Protein AF-A0A822B2D6-F1 (afdb_monomer_lite)

pLDDT: mean 87.4, std 18.49, range [38.47, 98.62]

Secondary structure (DSSP, 8-state):
-HHHHHHHHTSHHHHHHHHHHHHS--EEEEE-TTS-EEEEEE--HHHHHHHHHHHHTTTTTTTSSB--SS-TT-B-TTHHHHHHHHHHHHHTT-STTHHHHHHHHHHHHHHHHHHHHHHTTTTTT--GGG-

Foldseek 3Di:
DLVVLLVVCVDPVLLVLQVVQVVFDWDFDQADPVRHGDRDIDGDVSLVVLLVSCVVLCLLHQQPDAPDDDDPPHGDPCSVVSNVSSQVSSVVRHNPSSVVSVVSNVCVVVVVVVVVVCVVVVVPDDDPVPD

Organism: NCBI:txid392032

Radius of gyration: 18.79 Å; chains: 1; bounding box: 46×25×45 Å

InterPro domains:
  IPR041504 Adaptive response protein AidB, N-terminal [PF18158] (2-114)
  IPR052904 Acyl-CoA dehydrogenase-like protein [PTHR42707] (6-124)

Structure (mmCIF, N/CA/C/O backbone):
data_AF-A0A822B2D6-F1
#
_entry.id   AF-A0A822B2D6-F1
#
loop_
_atom_site.group_PDB
_atom_site.id
_atom_site.type_symbol
_atom_site.label_atom_id
_atom_site.label_alt_id
_atom_site.label_comp_id
_atom_site.label_asym_id
_atom_site.label_entity_id
_atom_site.label_seq_id
_atom_site.pdbx_PDB_ins_code
_atom_site.Cartn_x
_atom_site.Cartn_y
_atom_site.Cartn_z
_atom_site.occupancy
_atom_site.B_iso_or_equiv
_atom_site.auth_seq_id
_atom_site.auth_comp_id
_atom_site.auth_asym_id
_atom_site.auth_atom_id
_atom_site.pdbx_PDB_model_num
ATOM 1 N N . GLU A 1 1 ? 7.822 -7.163 -14.897 1.00 84.00 1 GLU A N 1
ATOM 2 C CA . GLU A 1 1 ? 7.026 -6.878 -13.680 1.00 84.00 1 GLU A CA 1
ATOM 3 C C . GLU A 1 1 ? 6.242 -5.576 -13.777 1.00 84.00 1 GLU A C 1
ATOM 5 O O . GLU A 1 1 ? 5.023 -5.651 -13.812 1.00 84.00 1 GLU A O 1
ATOM 10 N N . MET A 1 2 ? 6.881 -4.408 -13.940 1.00 94.19 2 MET A N 1
ATOM 11 C CA . MET A 1 2 ? 6.163 -3.114 -13.971 1.00 94.19 2 MET A CA 1
ATOM 12 C C . MET A 1 2 ? 5.065 -3.015 -15.044 1.00 94.19 2 MET A C 1
ATOM 14 O O . MET A 1 2 ? 3.997 -2.472 -14.787 1.00 94.19 2 MET A O 1
ATOM 18 N N . ARG A 1 3 ? 5.274 -3.606 -16.229 1.00 96.94 3 ARG A N 1
ATOM 19 C CA . ARG A 1 3 ? 4.234 -3.688 -17.270 1.00 96.94 3 ARG A CA 1
ATOM 20 C C . ARG A 1 3 ? 2.985 -4.450 -16.805 1.00 96.94 3 ARG A C 1
ATOM 22 O O . ARG A 1 3 ? 1.884 -4.060 -17.172 1.00 96.94 3 ARG A O 1
ATOM 29 N N . ASN A 1 4 ? 3.153 -5.511 -16.015 1.00 97.06 4 ASN A N 1
ATOM 30 C CA . ASN A 1 4 ? 2.035 -6.308 -15.505 1.00 97.06 4 ASN A CA 1
ATOM 31 C C . ASN A 1 4 ? 1.278 -5.526 -14.430 1.00 97.06 4 ASN A C 1
ATOM 33 O O . ASN A 1 4 ? 0.059 -5.452 -14.500 1.00 97.06 4 ASN A O 1
ATOM 37 N N . MET A 1 5 ? 2.004 -4.854 -13.528 1.00 97.25 5 MET A N 1
ATOM 38 C CA . MET A 1 5 ? 1.407 -3.962 -12.531 1.00 97.25 5 MET A CA 1
ATOM 39 C C . MET A 1 5 ? 0.597 -2.844 -13.188 1.00 97.25 5 MET A C 1
ATOM 41 O O . MET A 1 5 ? -0.538 -2.602 -12.797 1.00 97.25 5 MET A O 1
ATOM 45 N N . ALA A 1 6 ? 1.146 -2.198 -14.221 1.00 97.62 6 ALA A N 1
ATOM 46 C CA . ALA A 1 6 ? 0.438 -1.162 -14.967 1.00 97.62 6 ALA A CA 1
ATOM 47 C C . ALA A 1 6 ? -0.814 -1.705 -15.675 1.00 97.62 6 ALA A C 1
ATOM 49 O O . ALA A 1 6 ? -1.858 -1.060 -15.649 1.00 97.62 6 ALA A O 1
ATOM 50 N N . ALA A 1 7 ? -0.724 -2.888 -16.292 1.00 97.69 7 ALA A N 1
ATOM 51 C CA . ALA A 1 7 ? -1.862 -3.522 -16.953 1.00 97.69 7 ALA A CA 1
ATOM 52 C C . ALA A 1 7 ? -2.963 -3.921 -15.958 1.00 97.69 7 ALA A C 1
ATOM 54 O O . ALA A 1 7 ? -4.140 -3.762 -16.266 1.00 97.69 7 ALA A O 1
ATOM 55 N N . GLU A 1 8 ? -2.586 -4.407 -14.773 1.00 97.31 8 GLU A N 1
ATOM 56 C CA . GLU A 1 8 ? -3.526 -4.730 -13.703 1.00 97.31 8 GLU A CA 1
ATOM 57 C C . GLU A 1 8 ? -4.167 -3.458 -13.150 1.00 97.31 8 GLU A C 1
ATOM 59 O O . GLU A 1 8 ? -5.381 -3.360 -13.178 1.00 97.31 8 GLU A O 1
ATOM 64 N N . LEU A 1 9 ? -3.390 -2.458 -12.726 1.00 97.19 9 LEU A N 1
ATOM 65 C CA . LEU A 1 9 ? -3.908 -1.209 -12.149 1.00 97.19 9 LEU A CA 1
ATOM 66 C C . LEU A 1 9 ? -4.732 -0.373 -13.137 1.00 97.19 9 LEU A C 1
ATOM 68 O O . LEU A 1 9 ? -5.637 0.345 -12.726 1.00 97.19 9 LEU A O 1
ATOM 72 N N . GLY A 1 10 ? -4.445 -0.474 -14.435 1.00 96.62 10 GLY A N 1
ATOM 73 C CA . GLY A 1 10 ? -5.101 0.306 -15.483 1.00 96.62 10 GLY A CA 1
ATOM 74 C C . GLY A 1 10 ? -6.554 -0.079 -15.780 1.00 96.62 10 GLY A C 1
ATOM 75 O O . GLY A 1 10 ? -7.156 0.522 -16.670 1.00 96.62 10 GLY A O 1
ATOM 76 N N . VAL A 1 11 ? -7.137 -1.062 -15.083 1.00 97.12 11 VAL A N 1
ATOM 77 C CA . VAL A 1 11 ? -8.547 -1.432 -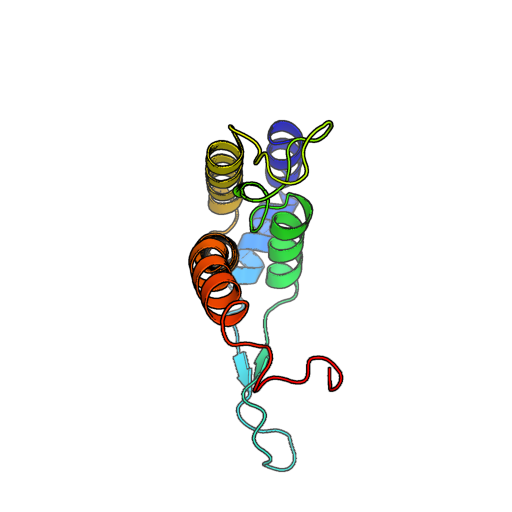15.271 1.00 97.12 11 VAL A CA 1
ATOM 78 C C . VAL A 1 11 ? -9.480 -0.635 -14.360 1.00 97.12 11 VAL A C 1
ATOM 80 O O . VAL A 1 11 ? -9.161 -0.343 -13.209 1.00 97.12 11 VAL A O 1
ATOM 83 N N . TYR A 1 12 ? -10.694 -0.356 -14.849 1.00 97.81 12 TYR A N 1
ATOM 84 C CA . TYR A 1 12 ? -11.714 0.426 -14.132 1.00 97.81 12 TYR A CA 1
ATOM 85 C C . TYR A 1 12 ? -11.993 -0.070 -12.704 1.00 97.81 12 TYR A C 1
ATOM 87 O O . TYR A 1 12 ? -12.215 0.735 -11.803 1.00 97.81 12 TYR A O 1
ATOM 95 N N . HIS A 1 13 ? -11.929 -1.388 -12.483 1.00 97.94 13 HIS A N 1
ATOM 96 C CA . HIS A 1 13 ? -12.132 -1.993 -11.167 1.00 97.94 13 HIS A CA 1
ATOM 97 C C . HIS A 1 13 ? -11.281 -1.335 -10.071 1.00 97.94 13 HIS A C 1
ATOM 99 O O . HIS A 1 13 ? -11.797 -1.068 -8.989 1.00 97.94 13 HIS A O 1
ATOM 105 N N . TRP A 1 14 ? -10.007 -1.036 -10.338 1.00 98.19 14 TRP A N 1
ATOM 106 C CA . TRP A 1 14 ? -9.118 -0.493 -9.311 1.00 98.19 14 TRP A CA 1
ATOM 107 C C . TRP A 1 14 ? -9.344 0.988 -9.031 1.00 98.19 14 TRP A C 1
ATOM 109 O O . TRP A 1 14 ? -9.219 1.400 -7.881 1.00 98.19 14 TRP A O 1
ATOM 119 N N . PHE A 1 15 ? -9.774 1.766 -10.025 1.00 98.19 15 PHE A N 1
ATOM 120 C CA . PHE A 1 15 ? -10.236 3.138 -9.798 1.00 98.19 15 PHE A CA 1
ATOM 121 C C . PHE A 1 15 ? -11.461 3.167 -8.876 1.00 98.19 15 PHE A C 1
ATOM 123 O O . PHE A 1 15 ? -11.526 3.977 -7.954 1.00 98.19 15 PHE A O 1
ATOM 130 N N . GLU A 1 16 ? -12.401 2.239 -9.073 1.00 98.38 16 GLU A N 1
ATOM 131 C CA . GLU A 1 16 ? -13.570 2.092 -8.202 1.00 98.38 16 GLU A CA 1
ATOM 132 C C . GLU A 1 16 ? -13.168 1.684 -6.773 1.00 98.38 16 GLU A C 1
ATOM 134 O O . GLU A 1 16 ? -13.692 2.235 -5.805 1.00 98.38 16 GLU A O 1
ATOM 139 N N . GLN A 1 17 ? -12.195 0.778 -6.605 1.00 98.44 17 GLN A N 1
ATOM 140 C CA . GLN A 1 17 ? -11.662 0.468 -5.271 1.00 98.44 17 GLN A CA 1
ATOM 141 C C . GLN A 1 17 ? -10.983 1.683 -4.627 1.00 98.44 17 GLN A C 1
ATOM 143 O O . GLN A 1 17 ? -11.199 1.934 -3.441 1.00 98.44 17 GLN A O 1
ATOM 148 N N . GLY A 1 18 ? -10.213 2.460 -5.395 1.00 98.12 18 GLY A N 1
ATOM 149 C CA . GLY A 1 18 ? -9.592 3.703 -4.928 1.00 98.12 18 GLY A CA 1
ATOM 150 C C . GLY A 1 18 ? -10.630 4.704 -4.425 1.00 98.12 18 GLY A C 1
ATOM 151 O O . GLY A 1 18 ? -10.491 5.259 -3.332 1.00 98.12 18 GLY A O 1
ATOM 152 N N . HIS A 1 19 ? -11.726 4.862 -5.169 1.00 98.25 19 HIS A N 1
ATOM 153 C CA . HIS A 1 19 ? -12.849 5.701 -4.766 1.00 98.25 19 HIS A CA 1
ATOM 154 C C . HIS A 1 19 ? -13.500 5.205 -3.471 1.00 98.25 19 HIS A C 1
ATOM 156 O O . HIS A 1 19 ? -13.644 5.978 -2.524 1.00 98.25 19 HIS A O 1
ATOM 162 N N . ARG A 1 20 ? -13.816 3.907 -3.381 1.00 98.38 20 ARG A N 1
ATOM 163 C CA . ARG A 1 20 ? -14.421 3.306 -2.182 1.00 98.38 20 ARG A CA 1
ATOM 164 C C . ARG A 1 20 ? -13.536 3.437 -0.950 1.00 98.38 20 ARG A C 1
ATOM 166 O O . ARG A 1 20 ? -14.060 3.736 0.121 1.00 98.38 20 ARG A O 1
ATOM 173 N N . ALA A 1 21 ? -12.227 3.237 -1.093 1.00 98.06 21 ALA A N 1
ATOM 174 C CA . ALA A 1 21 ? -11.269 3.386 -0.001 1.00 98.06 21 ALA A CA 1
ATOM 175 C C . ALA A 1 21 ? -11.215 4.830 0.526 1.00 98.06 21 ALA A C 1
ATOM 177 O O . ALA A 1 21 ? -11.107 5.032 1.731 1.00 98.06 21 ALA A O 1
ATOM 178 N N . ASN A 1 22 ? -11.341 5.827 -0.356 1.00 97.88 22 ASN A N 1
ATOM 179 C CA . ASN A 1 22 ? -11.323 7.241 0.029 1.00 97.88 22 ASN A CA 1
ATOM 180 C C . ASN A 1 22 ? -12.672 7.744 0.566 1.00 97.88 22 ASN A C 1
ATOM 182 O O . ASN A 1 22 ? -12.701 8.584 1.462 1.00 97.88 22 ASN A O 1
ATOM 186 N N . GLN A 1 23 ? -13.792 7.235 0.047 1.00 98.19 23 GLN A N 1
ATOM 187 C CA . GLN A 1 23 ? -15.127 7.583 0.541 1.00 98.19 23 GLN A CA 1
ATOM 188 C C . GLN A 1 23 ? -15.393 7.042 1.950 1.00 98.19 23 GLN A C 1
ATOM 190 O O . GLN A 1 23 ? -16.045 7.710 2.750 1.00 98.19 23 GLN A O 1
ATOM 195 N N . HIS A 1 24 ? -14.902 5.839 2.253 1.00 97.75 24 HIS A N 1
ATOM 196 C CA . HIS A 1 24 ? -15.103 5.176 3.539 1.00 97.75 24 HIS A CA 1
ATOM 197 C C . HIS A 1 24 ? -13.851 5.329 4.404 1.00 97.75 24 HIS A C 1
ATOM 199 O O . HIS A 1 24 ? -12.996 4.443 4.456 1.00 97.75 24 HIS A O 1
ATOM 205 N N . THR A 1 25 ? -13.746 6.476 5.076 1.00 96.88 25 THR A N 1
ATOM 206 C CA . THR A 1 25 ? -12.586 6.808 5.909 1.00 96.88 25 THR A CA 1
ATOM 207 C C . THR A 1 25 ? -12.388 5.807 7.055 1.00 96.88 25 THR A C 1
ATOM 209 O O . THR A 1 25 ? -13.379 5.294 7.583 1.00 96.88 25 THR A O 1
ATOM 212 N N . PRO A 1 26 ? -11.141 5.568 7.503 1.00 98.06 26 PRO A N 1
ATOM 213 C CA . PRO A 1 26 ? -10.863 4.630 8.589 1.00 98.06 26 PRO A CA 1
ATOM 214 C C . PRO A 1 26 ? -11.537 5.032 9.908 1.00 98.06 26 PRO A C 1
ATOM 216 O O . PRO A 1 26 ? -11.626 6.218 10.232 1.00 98.06 26 PRO A O 1
ATOM 219 N N . ILE A 1 27 ? -11.976 4.040 10.685 1.00 98.25 27 ILE A N 1
ATOM 220 C CA . ILE A 1 27 ? -12.669 4.233 11.966 1.00 98.25 27 ILE A CA 1
ATOM 221 C C . ILE A 1 27 ? -11.753 3.786 13.102 1.00 98.25 27 ILE A C 1
ATOM 223 O O . ILE A 1 27 ? -11.312 2.640 13.130 1.00 98.25 27 ILE A O 1
ATOM 227 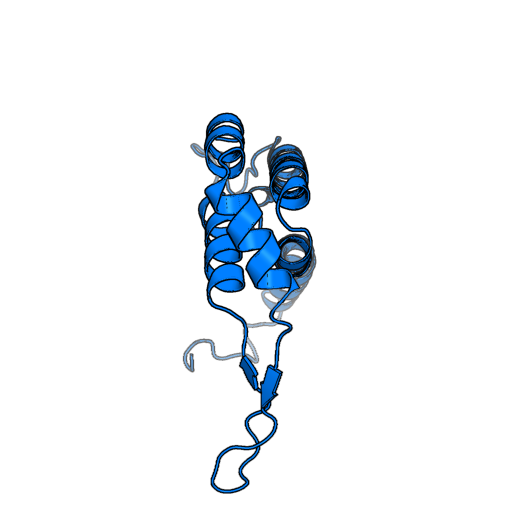N N . LEU A 1 28 ? -11.489 4.682 14.054 1.00 98.50 28 LEU A N 1
ATOM 228 C CA . LEU A 1 28 ? -10.744 4.362 15.270 1.00 98.50 28 LEU A CA 1
ATOM 229 C C . LEU A 1 28 ? -11.689 3.792 16.338 1.00 98.50 28 LEU A C 1
ATOM 231 O O . LEU A 1 28 ? -12.516 4.512 16.898 1.00 98.50 28 LEU A O 1
ATOM 235 N N . ASN A 1 29 ? -11.497 2.521 16.669 1.00 98.00 29 ASN A N 1
ATOM 236 C CA . ASN A 1 29 ? -12.148 1.826 17.768 1.00 98.00 29 ASN A CA 1
ATOM 237 C C . ASN A 1 29 ? -11.198 1.810 18.971 1.00 98.00 29 ASN A C 1
ATOM 239 O O . ASN A 1 29 ? -10.295 0.987 19.063 1.00 98.00 29 ASN A O 1
ATOM 243 N N . GLN A 1 30 ? -11.375 2.749 19.900 1.00 98.44 30 GLN A N 1
ATOM 244 C CA . GLN A 1 30 ? -10.492 2.843 21.073 1.00 98.44 30 GLN A CA 1
ATOM 245 C C . GLN A 1 30 ? -10.822 1.799 22.139 1.00 98.44 30 GLN A C 1
ATOM 247 O O . GLN A 1 30 ? -9.923 1.351 22.846 1.00 98.44 30 GLN A O 1
ATOM 252 N N . PHE A 1 31 ? -12.092 1.408 22.248 1.00 98.31 31 PHE A N 1
ATOM 253 C CA . PHE A 1 31 ? -12.584 0.493 23.271 1.00 98.31 31 PHE A CA 1
ATOM 254 C C . PHE A 1 31 ? -13.474 -0.586 22.662 1.00 98.31 31 PHE A C 1
ATOM 256 O O . PHE A 1 31 ? -14.182 -0.336 21.685 1.00 98.31 31 PHE A O 1
ATOM 263 N N . ASP A 1 32 ? -13.462 -1.765 23.270 1.00 96.56 32 ASP A N 1
ATOM 264 C CA . ASP A 1 32 ? -14.405 -2.830 22.962 1.00 96.56 32 ASP A CA 1
ATOM 265 C C . ASP A 1 32 ? -15.773 -2.607 23.640 1.00 96.56 32 ASP A C 1
ATOM 267 O O . ASP A 1 32 ? -16.008 -1.645 24.379 1.00 96.56 32 ASP A O 1
ATOM 271 N N . ARG A 1 33 ? -16.701 -3.545 23.418 1.00 96.88 33 ARG A N 1
ATOM 272 C CA . ARG A 1 33 ? -18.055 -3.519 24.003 1.00 96.88 33 ARG A CA 1
ATOM 273 C C . ARG A 1 33 ? -18.097 -3.632 25.536 1.00 96.88 33 ARG A C 1
ATOM 275 O O . ARG A 1 33 ? -19.172 -3.456 26.106 1.00 96.88 33 ARG A O 1
ATOM 282 N N . TYR A 1 34 ? -16.989 -3.985 26.185 1.00 98.06 34 TYR A N 1
ATOM 283 C CA . TYR A 1 34 ? -16.861 -4.120 27.637 1.00 98.06 34 TYR A CA 1
ATOM 284 C C . TYR A 1 34 ? -16.098 -2.942 28.266 1.00 98.06 34 TYR A C 1
ATOM 286 O O . TYR A 1 34 ? -15.922 -2.913 29.484 1.00 98.06 34 TYR A O 1
ATOM 294 N N . GLY A 1 35 ? -15.672 -1.960 27.463 1.00 97.19 35 GLY A N 1
ATOM 295 C CA . GLY A 1 35 ? -14.904 -0.801 27.913 1.00 97.19 35 GLY A CA 1
ATOM 296 C C . GLY A 1 35 ? -13.403 -1.067 28.059 1.00 97.19 35 GLY A C 1
ATOM 297 O O . GLY A 1 35 ? -12.700 -0.236 28.634 1.00 97.19 35 GLY A O 1
ATOM 298 N N . GLN A 1 36 ? -12.889 -2.195 27.557 1.00 98.25 36 GLN A N 1
ATOM 299 C CA . GLN A 1 36 ? -11.451 -2.466 27.510 1.00 98.25 36 GLN A CA 1
ATOM 300 C C . GLN A 1 36 ? -10.824 -1.746 26.320 1.00 98.25 36 GLN A C 1
ATOM 302 O O . GLN A 1 36 ? -11.402 -1.712 25.236 1.00 98.25 36 GLN A O 1
ATOM 307 N N . ARG A 1 37 ? -9.641 -1.157 26.511 1.00 98.12 37 ARG A N 1
ATOM 308 C CA . ARG A 1 37 ? -8.935 -0.436 25.447 1.00 98.12 37 ARG A CA 1
ATOM 309 C C . ARG A 1 37 ? -8.363 -1.413 24.412 1.00 98.12 37 ARG A C 1
ATOM 311 O O . ARG A 1 37 ? -7.676 -2.350 24.808 1.00 98.12 37 ARG A O 1
ATOM 318 N N . ILE A 1 38 ? -8.611 -1.165 23.123 1.00 97.88 38 ILE A N 1
ATOM 319 C CA . ILE A 1 38 ? -8.104 -1.972 21.992 1.00 97.88 38 ILE A CA 1
ATOM 320 C C . ILE A 1 38 ? -7.279 -1.159 20.981 1.00 97.88 38 ILE A C 1
ATOM 322 O O . ILE A 1 38 ? -6.396 -1.721 20.345 1.00 97.88 38 ILE A O 1
ATOM 326 N N . ASP A 1 39 ? -7.516 0.157 20.869 1.00 98.12 39 ASP A N 1
ATOM 327 C CA . ASP A 1 39 ? -6.781 1.076 19.977 1.00 98.12 39 ASP A CA 1
ATOM 328 C C . ASP A 1 39 ? -6.659 0.585 18.510 1.00 98.12 39 ASP A C 1
ATOM 330 O O . ASP A 1 39 ? -5.626 0.749 17.858 1.00 98.12 39 ASP A O 1
ATOM 334 N N . GLU A 1 40 ? -7.729 -0.005 17.969 1.00 98.12 40 GLU A N 1
ATOM 335 C CA . GLU A 1 40 ? -7.756 -0.565 16.614 1.00 98.12 40 GLU A CA 1
ATOM 336 C C . GLU A 1 40 ? -8.288 0.436 15.587 1.00 98.12 40 GLU A C 1
ATOM 338 O O . GLU A 1 40 ? -9.220 1.195 15.854 1.00 98.12 40 GLU A O 1
ATOM 343 N N . VAL A 1 41 ? -7.745 0.403 14.369 1.00 98.25 41 VAL A N 1
ATOM 344 C CA . VAL A 1 41 ? -8.273 1.173 13.236 1.00 98.25 41 VAL A CA 1
ATOM 345 C C . VAL A 1 41 ? -8.851 0.213 12.205 1.00 98.25 41 VAL A C 1
ATOM 347 O O . VAL A 1 41 ? -8.135 -0.608 11.635 1.00 98.25 41 VAL A O 1
ATOM 350 N N . GLN A 1 42 ? -10.148 0.338 11.946 1.00 98.25 42 GLN A N 1
ATOM 351 C CA . GLN A 1 42 ? -10.852 -0.437 10.935 1.00 98.25 42 GLN A CA 1
ATOM 352 C C . GLN A 1 42 ? -10.855 0.309 9.600 1.00 98.25 42 GLN A C 1
ATOM 354 O O . GLN A 1 42 ? -11.230 1.480 9.532 1.00 98.25 42 GLN A O 1
ATOM 359 N N . PHE A 1 43 ? -10.481 -0.389 8.530 1.00 98.44 43 PHE A N 1
ATOM 360 C CA . PHE A 1 43 ? -10.486 0.129 7.164 1.00 98.44 43 PHE A CA 1
ATOM 361 C C . PHE A 1 43 ? -11.575 -0.549 6.328 1.00 98.44 43 PHE A C 1
ATOM 363 O O . PHE A 1 43 ? -12.023 -1.658 6.623 1.00 98.44 43 PHE A O 1
ATOM 370 N N . HIS A 1 44 ? -11.995 0.116 5.253 1.00 98.50 44 HIS A N 1
ATOM 371 C CA . HIS A 1 44 ? -12.859 -0.495 4.248 1.00 98.50 44 HIS A CA 1
ATOM 372 C C . HIS A 1 44 ? -12.108 -1.617 3.494 1.00 98.50 44 HIS A C 1
ATOM 374 O O . HIS A 1 44 ? -10.924 -1.437 3.203 1.00 98.50 44 HIS A O 1
ATOM 380 N N . PRO A 1 45 ? -12.755 -2.733 3.094 1.00 98.56 45 PRO A N 1
ATOM 381 C CA . PRO A 1 45 ? -12.098 -3.828 2.366 1.00 98.56 45 PRO A CA 1
ATOM 382 C C . PRO A 1 45 ? -11.272 -3.389 1.148 1.00 98.56 45 PRO A C 1
ATOM 384 O O . PRO A 1 45 ? -10.159 -3.868 0.958 1.00 98.56 45 PRO A O 1
ATOM 387 N N . SER A 1 46 ? -11.748 -2.390 0.398 1.00 98.50 46 SER A N 1
ATOM 388 C CA . SER A 1 46 ? -11.025 -1.803 -0.744 1.00 98.50 46 SER A CA 1
ATOM 389 C C . SER A 1 46 ? -9.617 -1.309 -0.406 1.00 98.50 46 SER A C 1
ATOM 391 O O . SER A 1 46 ? -8.721 -1.413 -1.239 1.00 98.50 46 SER A O 1
ATOM 393 N N . TYR A 1 47 ? -9.400 -0.789 0.807 1.00 98.56 47 TYR A N 1
ATOM 394 C CA . TYR A 1 47 ? -8.066 -0.397 1.264 1.00 98.56 47 TYR A CA 1
ATOM 395 C C . TYR A 1 47 ? -7.136 -1.613 1.341 1.00 98.56 47 TYR A C 1
ATOM 397 O O . TYR A 1 47 ? -5.998 -1.553 0.879 1.00 98.56 47 TYR A O 1
ATOM 405 N N . HIS A 1 48 ? -7.625 -2.730 1.886 1.00 98.31 48 HIS A N 1
ATOM 406 C CA . HIS A 1 48 ? -6.855 -3.967 2.000 1.00 98.31 48 HIS A CA 1
ATOM 407 C C . HIS A 1 48 ? -6.582 -4.601 0.633 1.00 98.31 48 HIS A C 1
ATOM 409 O O . HIS A 1 48 ? -5.473 -5.081 0.409 1.00 98.31 48 HIS A O 1
ATOM 415 N N . ASP A 1 49 ? -7.536 -4.542 -0.298 1.00 98.12 49 ASP A N 1
ATOM 416 C CA . ASP A 1 49 ? -7.339 -5.035 -1.665 1.00 98.12 49 ASP A CA 1
ATOM 417 C C . ASP A 1 49 ? -6.234 -4.248 -2.390 1.00 98.12 49 ASP A C 1
ATOM 419 O O . ASP A 1 49 ? -5.316 -4.843 -2.962 1.00 98.12 49 ASP A O 1
ATOM 423 N N . LEU A 1 50 ? -6.276 -2.911 -2.306 1.00 98.25 50 LEU A N 1
ATOM 424 C CA . LEU A 1 50 ? -5.268 -2.012 -2.882 1.00 98.25 50 LEU A CA 1
ATOM 425 C C . LEU A 1 50 ? -3.891 -2.193 -2.230 1.00 98.25 50 LEU A C 1
ATOM 427 O O . LEU A 1 50 ? -2.883 -2.304 -2.933 1.00 98.25 50 LEU A O 1
ATOM 431 N N . MET A 1 51 ? -3.844 -2.292 -0.896 1.00 98.31 51 MET A N 1
ATOM 432 C CA . MET A 1 51 ? -2.624 -2.632 -0.158 1.00 98.31 51 MET A CA 1
ATOM 433 C C . MET A 1 51 ? -2.052 -3.967 -0.634 1.00 98.31 51 MET A C 1
ATOM 435 O O . MET A 1 51 ? -0.852 -4.091 -0.880 1.00 98.31 51 MET A O 1
ATOM 439 N N . GLY A 1 52 ? -2.930 -4.953 -0.826 1.00 97.88 52 GLY A N 1
ATOM 440 C CA . GLY A 1 52 ? -2.592 -6.275 -1.323 1.00 97.88 52 GLY A CA 1
ATOM 441 C C . GLY A 1 52 ? -1.911 -6.229 -2.688 1.00 97.88 52 GLY A C 1
ATOM 442 O O . GLY A 1 52 ? -0.945 -6.960 -2.887 1.00 97.88 52 GLY A O 1
ATOM 443 N N . ILE A 1 53 ? -2.342 -5.364 -3.616 1.00 96.81 53 ILE A N 1
ATOM 444 C CA . ILE A 1 53 ? -1.637 -5.182 -4.899 1.00 96.81 53 ILE A CA 1
ATOM 445 C C . ILE A 1 53 ? -0.208 -4.699 -4.656 1.00 96.81 53 ILE A C 1
ATOM 447 O O . ILE A 1 53 ? 0.740 -5.305 -5.156 1.00 96.81 53 ILE A O 1
ATOM 451 N N . GLY A 1 54 ? -0.044 -3.626 -3.877 1.00 96.69 54 GLY A N 1
ATOM 452 C CA . GLY A 1 54 ? 1.272 -3.058 -3.589 1.00 96.69 54 GLY A CA 1
ATOM 453 C C . GLY A 1 54 ? 2.207 -4.064 -2.915 1.00 96.69 54 GLY A C 1
ATOM 454 O O . GLY A 1 54 ? 3.389 -4.134 -3.240 1.00 96.69 54 GLY A O 1
ATOM 455 N N . MET A 1 55 ? 1.680 -4.905 -2.025 1.00 97.50 55 MET A N 1
ATOM 456 C CA . MET A 1 55 ? 2.450 -5.984 -1.407 1.00 97.50 55 MET A CA 1
ATOM 457 C C . MET A 1 55 ? 2.808 -7.096 -2.399 1.00 97.50 55 MET A C 1
ATOM 459 O O . MET A 1 55 ? 3.955 -7.534 -2.400 1.00 97.50 55 MET A O 1
ATOM 463 N N . ARG A 1 56 ? 1.882 -7.517 -3.275 1.00 96.31 56 ARG A N 1
ATOM 464 C CA . ARG A 1 56 ? 2.135 -8.557 -4.295 1.00 96.31 56 ARG A CA 1
ATOM 465 C C . ARG A 1 56 ? 3.237 -8.175 -5.279 1.00 96.31 56 ARG A C 1
ATOM 467 O O . ARG A 1 56 ? 4.013 -9.038 -5.668 1.00 96.31 56 ARG A O 1
ATOM 474 N N . TYR A 1 57 ? 3.306 -6.905 -5.675 1.00 95.94 57 TYR A N 1
ATOM 475 C CA . TYR A 1 57 ? 4.371 -6.391 -6.544 1.00 95.94 57 TYR A CA 1
ATOM 476 C C . TYR A 1 57 ? 5.641 -5.988 -5.779 1.00 95.94 57 TYR A C 1
ATOM 478 O O . TYR A 1 57 ? 6.550 -5.413 -6.373 1.00 95.94 57 TYR A O 1
ATOM 486 N N . GLY A 1 58 ? 5.707 -6.256 -4.470 1.00 95.31 58 GLY A N 1
ATOM 487 C CA . GLY A 1 58 ? 6.882 -5.961 -3.659 1.00 95.31 58 GLY A CA 1
ATOM 488 C C . GLY A 1 58 ? 7.139 -4.467 -3.478 1.00 95.31 58 GLY A C 1
ATOM 489 O O . GLY A 1 58 ? 8.252 -4.085 -3.154 1.00 95.31 58 GLY A O 1
ATOM 490 N N . THR A 1 59 ? 6.155 -3.577 -3.641 1.00 96.75 59 THR A N 1
ATOM 491 C CA . THR A 1 59 ? 6.380 -2.118 -3.569 1.00 96.75 59 THR A CA 1
ATOM 492 C C . THR A 1 59 ? 7.079 -1.691 -2.273 1.00 96.75 59 THR A C 1
ATOM 494 O O . THR A 1 59 ? 7.863 -0.752 -2.276 1.00 96.75 59 THR A O 1
ATOM 497 N N . HIS A 1 60 ? 6.852 -2.398 -1.168 1.00 97.12 60 HIS A N 1
ATOM 498 C CA . HIS A 1 60 ? 7.476 -2.146 0.132 1.00 97.12 60 HIS A CA 1
ATOM 499 C C . HIS A 1 60 ? 8.890 -2.747 0.300 1.00 97.12 60 HIS A C 1
ATOM 501 O O . HIS A 1 60 ? 9.590 -2.366 1.236 1.00 97.12 60 HIS A O 1
ATOM 507 N N . SER A 1 61 ? 9.318 -3.675 -0.564 1.00 94.44 61 SER A N 1
ATOM 508 C CA . SER A 1 61 ? 10.525 -4.504 -0.384 1.00 94.44 61 SER A CA 1
ATOM 509 C C . SER A 1 61 ? 11.457 -4.579 -1.595 1.00 94.44 61 SER A C 1
ATOM 511 O O . SER A 1 61 ? 12.641 -4.831 -1.407 1.00 94.44 61 SER A O 1
ATOM 513 N N . ILE A 1 62 ? 10.971 -4.317 -2.812 1.00 93.69 62 ILE A N 1
ATOM 514 C CA . ILE A 1 62 ? 11.632 -4.617 -4.098 1.00 93.69 62 ILE A CA 1
ATOM 515 C C . ILE A 1 62 ? 13.028 -4.003 -4.245 1.00 93.69 62 ILE A C 1
ATOM 517 O O . ILE A 1 62 ? 13.892 -4.539 -4.933 1.00 93.69 62 ILE A O 1
ATOM 521 N N . ALA A 1 63 ? 13.280 -2.887 -3.566 1.00 93.62 63 ALA A N 1
ATOM 522 C CA . ALA A 1 63 ? 14.588 -2.246 -3.548 1.00 93.62 63 ALA A CA 1
ATOM 523 C C . ALA A 1 63 ? 15.657 -2.994 -2.742 1.00 93.62 63 ALA A C 1
ATOM 525 O O . ALA A 1 63 ? 16.850 -2.781 -2.942 1.00 93.62 63 ALA A O 1
ATOM 526 N N . TRP A 1 64 ? 15.217 -3.850 -1.831 1.00 90.75 64 TRP A N 1
ATOM 527 C CA . TRP A 1 64 ? 16.039 -4.576 -0.871 1.00 90.75 64 TRP A CA 1
ATOM 528 C C . TRP A 1 64 ? 16.115 -6.071 -1.194 1.00 90.75 64 TRP A C 1
ATOM 530 O O . TRP A 1 64 ? 16.764 -6.834 -0.482 1.00 90.75 64 TRP A O 1
ATOM 540 N N . GLU A 1 65 ? 15.447 -6.499 -2.263 1.00 86.31 65 GLU A N 1
ATOM 541 C CA . GLU A 1 65 ? 15.481 -7.873 -2.737 1.00 86.31 65 GLU A CA 1
ATOM 542 C C . GLU A 1 65 ? 16.810 -8.170 -3.446 1.00 86.31 65 GLU A C 1
ATOM 544 O O . GLU A 1 65 ? 17.394 -7.330 -4.143 1.00 86.31 65 GLU A O 1
ATOM 549 N N . SER A 1 66 ? 17.317 -9.388 -3.241 1.00 76.81 66 SER A N 1
ATOM 550 C CA . SER A 1 66 ? 18.566 -9.830 -3.860 1.00 76.81 66 SER A CA 1
ATOM 551 C C . SER A 1 66 ? 18.358 -10.143 -5.340 1.00 76.81 66 SER A C 1
ATOM 553 O O . SER A 1 66 ? 17.348 -10.727 -5.725 1.00 76.81 66 SER A O 1
ATOM 555 N N . SER A 1 67 ? 19.345 -9.805 -6.169 1.00 64.31 67 SER A N 1
ATOM 556 C CA . SER A 1 67 ? 19.308 -10.036 -7.618 1.00 64.31 67 SER A CA 1
ATOM 557 C C . SER A 1 67 ? 19.422 -11.518 -8.032 1.00 64.31 67 SER A C 1
ATOM 559 O O . SER A 1 67 ? 18.963 -11.870 -9.115 1.00 64.31 67 SER A O 1
ATOM 561 N N . SER A 1 68 ? 19.971 -12.392 -7.170 1.00 56.97 68 SER A N 1
ATOM 562 C CA . SER A 1 68 ? 20.362 -13.806 -7.413 1.00 56.97 68 SER A CA 1
ATOM 563 C C . SER A 1 68 ? 21.347 -13.995 -8.597 1.00 56.97 68 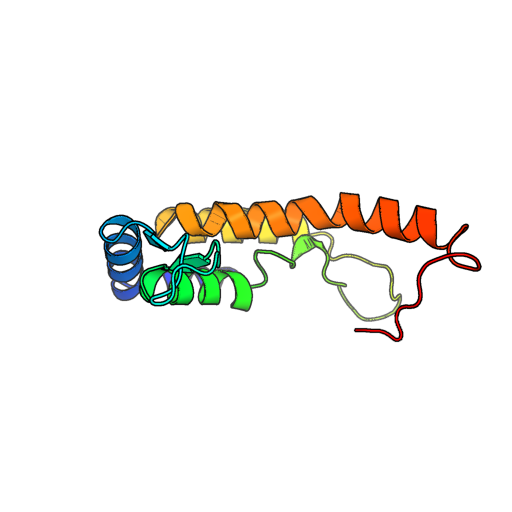SER A C 1
ATOM 565 O O . SER A 1 68 ? 21.113 -13.564 -9.716 1.00 56.97 68 SER A O 1
ATOM 567 N N . THR A 1 69 ? 22.526 -14.625 -8.463 1.00 45.91 69 THR A N 1
ATOM 568 C CA . THR A 1 69 ? 22.684 -16.085 -8.266 1.00 45.91 69 THR A CA 1
ATOM 569 C C . THR A 1 69 ? 24.009 -16.498 -7.576 1.00 45.91 69 THR A C 1
ATOM 571 O O . THR A 1 69 ? 24.253 -17.689 -7.431 1.00 45.91 69 THR A O 1
ATOM 574 N N . THR A 1 70 ? 24.877 -15.591 -7.100 1.00 51.47 70 THR A N 1
ATOM 575 C CA . THR A 1 70 ? 26.227 -16.022 -6.628 1.00 51.47 70 THR A CA 1
ATOM 576 C C . THR A 1 70 ? 26.630 -15.516 -5.241 1.00 51.47 70 THR A C 1
ATOM 578 O O . THR A 1 70 ? 27.378 -16.199 -4.543 1.00 51.47 70 THR A O 1
ATOM 581 N N . THR A 1 71 ? 26.090 -14.387 -4.773 1.00 51.06 71 THR A N 1
ATOM 582 C CA . THR A 1 71 ? 26.510 -13.795 -3.494 1.00 51.06 71 THR A CA 1
ATOM 583 C C . THR A 1 71 ? 25.300 -13.247 -2.746 1.00 51.06 71 THR A C 1
ATOM 585 O O . THR A 1 71 ? 24.597 -12.378 -3.248 1.00 51.06 71 THR A O 1
ATOM 588 N N . LYS A 1 72 ? 25.075 -13.728 -1.517 1.00 53.41 72 LYS A N 1
ATOM 589 C CA . LYS A 1 72 ? 23.928 -13.421 -0.631 1.00 53.41 72 LYS A CA 1
ATOM 590 C C . LYS A 1 72 ? 23.754 -11.934 -0.244 1.00 53.41 72 LYS A C 1
ATOM 592 O O . LYS A 1 72 ? 22.897 -11.627 0.575 1.00 53.41 72 LYS A O 1
ATOM 597 N N . HIS A 1 73 ? 24.564 -11.035 -0.801 1.00 60.28 73 HIS A N 1
ATOM 598 C CA . HIS A 1 73 ? 24.663 -9.625 -0.418 1.00 60.28 73 HIS A CA 1
ATOM 599 C C . HIS A 1 73 ? 24.494 -8.645 -1.583 1.00 60.28 73 HIS A C 1
ATOM 601 O O . HIS A 1 73 ? 24.584 -7.440 -1.366 1.00 60.28 73 HIS A O 1
ATOM 607 N N . GLU A 1 74 ? 24.263 -9.121 -2.808 1.00 69.31 74 GLU A N 1
ATOM 608 C CA . GLU A 1 74 ? 24.056 -8.216 -3.937 1.00 69.31 74 GLU A CA 1
ATOM 609 C C . GLU A 1 74 ? 22.572 -7.856 -4.064 1.00 69.31 74 GLU A C 1
ATOM 611 O O . GLU A 1 74 ? 21.717 -8.712 -4.329 1.00 69.31 74 GLU A O 1
ATOM 616 N N . LEU A 1 75 ? 22.278 -6.580 -3.813 1.00 82.12 75 LEU A N 1
ATOM 617 C CA . LEU A 1 75 ? 20.968 -5.978 -4.031 1.00 82.12 75 LEU A CA 1
ATOM 618 C C . LEU A 1 75 ? 20.719 -5.790 -5.526 1.00 82.12 75 LEU A C 1
ATOM 620 O O . LEU A 1 75 ? 21.647 -5.570 -6.306 1.00 82.12 75 LEU A O 1
ATOM 624 N N . ASN A 1 76 ? 19.451 -5.827 -5.924 1.00 84.19 76 ASN A N 1
ATOM 625 C CA . ASN A 1 76 ? 19.060 -5.471 -7.279 1.00 84.19 76 ASN A CA 1
ATOM 626 C C . ASN A 1 76 ? 19.456 -4.008 -7.599 1.00 84.19 76 ASN A C 1
ATOM 628 O O . ASN A 1 76 ? 18.916 -3.085 -6.982 1.00 84.19 76 ASN A O 1
ATOM 632 N N . PRO A 1 77 ? 20.335 -3.758 -8.594 1.00 87.94 77 PRO A N 1
ATOM 633 C CA . PRO A 1 77 ? 20.812 -2.408 -8.913 1.00 87.94 77 PRO A CA 1
ATOM 634 C C . PRO A 1 77 ? 19.700 -1.468 -9.407 1.00 87.94 77 PRO A C 1
ATOM 636 O O . PRO A 1 77 ? 19.857 -0.250 -9.366 1.00 87.94 77 PRO A O 1
ATOM 639 N N . HIS A 1 78 ? 18.562 -2.013 -9.846 1.00 92.31 78 HIS A N 1
ATOM 640 C CA . HIS A 1 78 ? 17.393 -1.254 -10.290 1.00 92.31 78 HIS A CA 1
ATOM 641 C C . HIS A 1 78 ? 16.264 -1.233 -9.255 1.00 92.31 78 HIS A C 1
ATOM 643 O O . HIS A 1 78 ? 15.204 -0.669 -9.527 1.00 92.31 78 HIS A O 1
ATOM 649 N N . GLY A 1 79 ? 16.468 -1.808 -8.070 1.00 93.44 79 GLY A N 1
ATOM 650 C CA . GLY A 1 79 ? 15.408 -1.993 -7.086 1.00 93.44 79 GLY A CA 1
ATOM 651 C C . GLY A 1 79 ? 14.758 -0.676 -6.632 1.00 93.44 79 GLY A C 1
ATOM 652 O O . GLY A 1 79 ? 13.535 -0.578 -6.551 1.00 93.44 79 GLY A O 1
ATOM 653 N N . HIS A 1 80 ? 15.546 0.386 -6.435 1.00 95.94 80 HIS A N 1
ATOM 654 C CA . HIS A 1 80 ? 15.017 1.722 -6.118 1.00 95.94 80 HIS A CA 1
ATOM 655 C C . HIS A 1 80 ? 14.188 2.328 -7.256 1.00 95.94 80 HIS A C 1
ATOM 657 O O . HIS A 1 80 ? 13.151 2.947 -7.013 1.00 95.94 80 HIS A O 1
ATOM 663 N N . LEU A 1 81 ? 14.625 2.137 -8.504 1.00 97.12 81 LEU A N 1
ATOM 664 C CA . LEU A 1 81 ? 13.882 2.587 -9.679 1.00 97.12 81 LEU A CA 1
ATOM 665 C C . LEU A 1 81 ? 12.558 1.822 -9.804 1.00 97.12 81 LEU A C 1
ATOM 667 O O . LEU A 1 81 ? 11.528 2.422 -10.102 1.00 97.12 81 LEU A O 1
ATOM 671 N N . GLN A 1 82 ? 12.570 0.515 -9.539 1.00 96.19 82 GLN A N 1
ATOM 672 C CA . GLN A 1 82 ? 11.364 -0.311 -9.531 1.00 96.19 82 GLN A CA 1
ATOM 673 C C .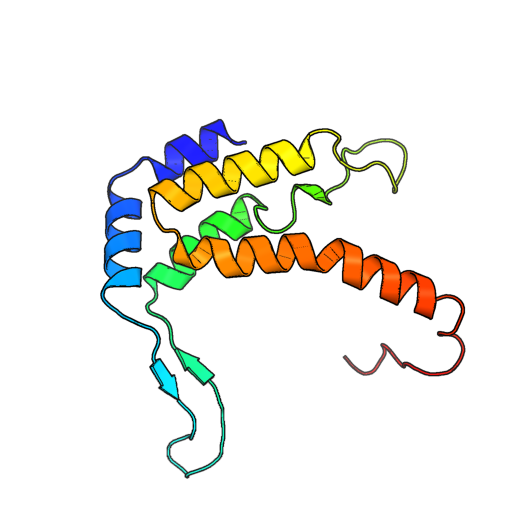 GLN A 1 82 ? 10.400 0.105 -8.415 1.00 96.19 82 GLN A C 1
ATOM 675 O O . GLN A 1 82 ? 9.210 0.243 -8.684 1.00 96.19 82 GLN A O 1
ATOM 680 N N . HIS A 1 83 ? 10.897 0.388 -7.206 1.00 97.38 83 HIS A N 1
ATOM 681 C CA . HIS A 1 83 ? 10.085 0.948 -6.121 1.00 97.38 83 HIS A CA 1
ATOM 682 C C . HIS A 1 83 ? 9.416 2.266 -6.544 1.00 97.38 83 HIS A C 1
ATOM 684 O O . HIS A 1 83 ? 8.200 2.414 -6.421 1.00 97.38 83 HIS A O 1
ATOM 690 N N . ALA A 1 84 ? 10.189 3.201 -7.107 1.00 98.19 84 ALA A N 1
ATOM 691 C CA . ALA A 1 84 ? 9.666 4.487 -7.563 1.00 98.19 84 ALA A CA 1
ATOM 692 C C . ALA A 1 84 ? 8.606 4.326 -8.667 1.00 98.19 84 ALA A C 1
ATOM 694 O O . ALA A 1 84 ? 7.564 4.978 -8.620 1.00 98.19 84 ALA A O 1
ATOM 695 N N . ALA A 1 85 ? 8.835 3.432 -9.633 1.00 98.12 85 ALA A N 1
ATOM 696 C CA . ALA A 1 85 ? 7.868 3.128 -10.685 1.00 98.12 85 ALA A CA 1
ATOM 697 C C . ALA A 1 85 ? 6.581 2.500 -10.124 1.00 98.12 85 ALA A C 1
ATOM 699 O O . ALA A 1 85 ? 5.486 2.882 -10.534 1.00 98.12 85 ALA A O 1
ATOM 700 N N . ALA A 1 86 ? 6.696 1.582 -9.162 1.00 97.75 86 ALA A N 1
ATOM 701 C CA . ALA A 1 86 ? 5.551 0.946 -8.521 1.00 97.75 86 ALA A CA 1
ATOM 702 C C . ALA A 1 86 ? 4.698 1.958 -7.737 1.00 97.75 86 ALA A C 1
ATOM 704 O O . ALA A 1 86 ? 3.477 1.977 -7.891 1.00 97.75 86 ALA A O 1
ATOM 705 N N . ILE A 1 87 ? 5.330 2.846 -6.959 1.00 98.25 87 ILE A N 1
ATOM 706 C CA . ILE A 1 87 ? 4.638 3.937 -6.254 1.00 98.25 87 ILE A CA 1
ATOM 707 C C . ILE A 1 87 ? 3.993 4.913 -7.241 1.00 98.25 87 ILE A C 1
ATOM 709 O O . ILE A 1 87 ? 2.850 5.312 -7.030 1.00 98.25 87 ILE A O 1
ATOM 713 N N . TYR A 1 88 ? 4.682 5.268 -8.330 1.00 98.31 88 TYR A N 1
ATOM 714 C CA . TYR A 1 88 ? 4.124 6.143 -9.361 1.00 98.31 88 TYR A CA 1
ATOM 715 C C . TYR A 1 88 ? 2.850 5.553 -9.972 1.00 98.31 88 TYR A C 1
ATOM 717 O O . TYR A 1 88 ? 1.851 6.256 -10.074 1.00 98.31 88 TYR A O 1
ATOM 725 N N . LEU A 1 89 ? 2.870 4.270 -10.350 1.00 98.12 89 LEU A N 1
ATOM 726 C CA . LEU A 1 89 ? 1.715 3.592 -10.941 1.00 98.12 89 LEU A CA 1
ATOM 727 C C . LEU A 1 89 ? 0.560 3.451 -9.944 1.00 98.12 89 LEU A C 1
ATOM 729 O O . LEU A 1 89 ? -0.577 3.763 -10.288 1.00 98.12 89 LEU A O 1
ATOM 733 N N . LEU A 1 90 ? 0.842 3.015 -8.712 1.00 97.75 90 LEU A N 1
ATOM 734 C CA . LEU A 1 90 ? -0.181 2.841 -7.678 1.00 97.75 90 LEU A CA 1
ATOM 735 C C . LEU A 1 90 ? -0.814 4.179 -7.279 1.00 97.75 90 LEU A C 1
ATOM 737 O O . LEU A 1 90 ? -2.033 4.265 -7.157 1.0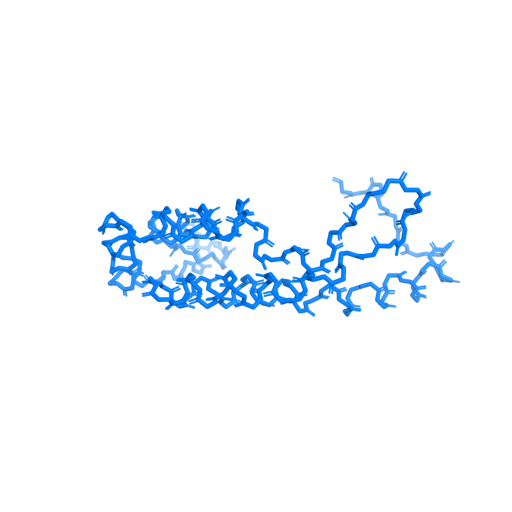0 97.75 90 LEU A O 1
ATOM 741 N N . GLY A 1 91 ? -0.006 5.237 -7.182 1.00 97.81 91 GLY A N 1
ATOM 742 C CA . GLY A 1 91 ? -0.462 6.583 -6.846 1.00 97.81 91 GLY A CA 1
ATOM 743 C C . GLY A 1 91 ? -1.404 7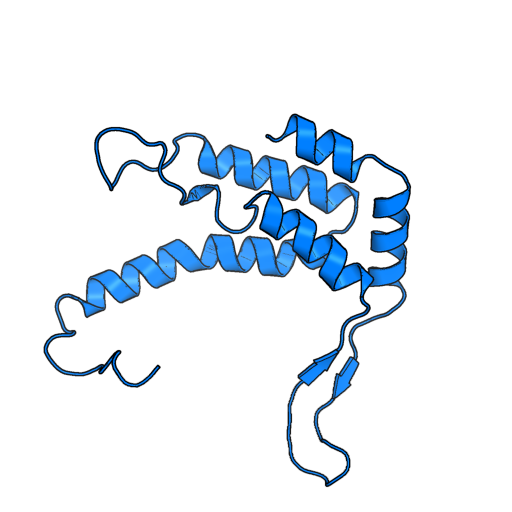.217 -7.875 1.00 97.81 91 GLY A C 1
ATOM 744 O O . GLY A 1 91 ? -2.125 8.141 -7.515 1.00 97.81 91 GLY A O 1
ATOM 745 N N . GLN A 1 92 ? -1.450 6.721 -9.121 1.00 97.56 92 GLN A N 1
ATOM 746 C CA . GLN A 1 92 ? -2.474 7.138 -10.096 1.00 97.56 92 GLN A CA 1
ATOM 747 C C . GLN A 1 92 ? -3.870 6.606 -9.749 1.00 97.56 92 GLN A C 1
ATOM 749 O O . GLN A 1 92 ? -4.870 7.171 -10.185 1.00 97.56 92 GLN A O 1
ATOM 754 N N . ILE A 1 93 ? -3.933 5.499 -9.007 1.00 97.88 93 ILE A N 1
ATOM 755 C CA . ILE A 1 93 ? -5.177 4.830 -8.625 1.00 97.88 93 ILE A CA 1
ATOM 756 C C . ILE A 1 93 ? -5.610 5.274 -7.231 1.00 97.88 93 ILE A C 1
ATOM 758 O O . ILE A 1 93 ? -6.759 5.659 -7.026 1.00 97.88 93 ILE A O 1
ATOM 762 N N . GLU A 1 94 ? -4.694 5.196 -6.265 1.00 97.38 94 GLU A N 1
ATOM 763 C CA . GLU A 1 94 ? -4.953 5.513 -4.865 1.00 97.38 94 GLU A CA 1
ATOM 764 C C . GLU A 1 94 ? -3.630 5.847 -4.155 1.00 97.38 94 GLU A C 1
ATOM 766 O O . GLU A 1 94 ? -2.683 5.061 -4.172 1.00 97.38 94 GLU A O 1
ATOM 771 N N . SER A 1 95 ? -3.537 7.031 -3.542 1.00 97.25 95 SER A N 1
ATOM 772 C CA . SER A 1 95 ? -2.299 7.514 -2.911 1.00 97.25 95 SER A CA 1
ATOM 773 C C . SER A 1 95 ? -2.166 7.165 -1.425 1.00 97.25 95 SER A C 1
ATOM 775 O O . SER A 1 95 ? -1.057 7.174 -0.891 1.00 97.25 95 SER A O 1
ATOM 777 N N . GLY A 1 96 ? -3.268 6.884 -0.732 1.00 97.19 96 GLY A N 1
ATOM 778 C CA . GLY A 1 96 ? -3.299 6.578 0.695 1.00 97.19 96 GLY A CA 1
ATOM 779 C C . GLY A 1 96 ? -2.499 5.326 1.054 1.00 97.19 96 GLY A C 1
ATOM 780 O O . GLY A 1 96 ? -1.690 5.360 1.984 1.00 97.19 96 GLY A O 1
ATOM 781 N N . VAL A 1 97 ? -2.640 4.240 0.289 1.00 97.94 97 VAL A N 1
ATOM 782 C CA . VAL A 1 97 ? -1.880 2.994 0.497 1.00 97.94 97 VAL A CA 1
ATOM 783 C C . VAL A 1 97 ? -0.384 3.147 0.200 1.00 97.94 97 VAL A C 1
ATOM 785 O O . VAL A 1 97 ? 0.429 2.404 0.750 1.00 97.94 97 VAL A O 1
ATOM 788 N N . CYS A 1 98 ? 0.020 4.145 -0.595 1.00 98.38 98 CYS A N 1
ATOM 789 C CA . CYS A 1 98 ? 1.435 4.421 -0.864 1.00 98.38 98 CYS A CA 1
ATOM 790 C C . CYS A 1 98 ? 2.194 4.863 0.394 1.00 98.38 98 CYS A C 1
ATOM 792 O O . CYS A 1 98 ? 3.400 4.628 0.477 1.00 98.38 98 CYS A O 1
ATOM 794 N N . CYS A 1 99 ? 1.512 5.470 1.372 1.00 98.25 99 CYS A N 1
ATOM 795 C CA . CYS A 1 99 ? 2.123 5.938 2.614 1.00 98.25 99 CYS A CA 1
ATOM 796 C C . CYS A 1 99 ? 2.768 4.786 3.413 1.00 98.25 99 CYS A C 1
ATOM 798 O O . CYS A 1 99 ? 3.993 4.788 3.555 1.00 98.25 99 CYS A O 1
ATOM 800 N N . PRO A 1 100 ? 2.028 3.760 3.878 1.00 98.19 100 PRO A N 1
ATOM 801 C CA . PRO A 1 100 ? 2.628 2.636 4.598 1.00 98.19 100 PRO A CA 1
ATOM 802 C C . PRO A 1 100 ? 3.610 1.829 3.743 1.00 98.19 100 PRO A C 1
ATOM 804 O O . PRO A 1 100 ? 4.658 1.455 4.255 1.00 98.19 100 PRO A O 1
ATOM 807 N N . LEU A 1 101 ? 3.358 1.631 2.442 1.00 98.44 101 LEU A N 1
ATOM 808 C CA . LEU A 1 101 ? 4.304 0.930 1.559 1.00 98.44 101 LEU A CA 1
ATOM 809 C C . LEU A 1 101 ? 5.661 1.649 1.487 1.00 98.44 101 LEU A C 1
ATOM 811 O O . LEU A 1 101 ? 6.710 1.017 1.615 1.00 98.44 101 LEU A O 1
ATOM 815 N N . SER A 1 102 ? 5.641 2.975 1.330 1.00 98.38 102 SER A N 1
ATOM 816 C CA . SER A 1 102 ? 6.852 3.802 1.294 1.00 98.38 102 SER A CA 1
ATOM 817 C C . SER A 1 102 ? 7.537 3.872 2.656 1.00 98.38 102 SER A C 1
ATOM 819 O O . SER A 1 102 ? 8.762 3.804 2.724 1.00 98.38 102 SER A O 1
ATOM 821 N N . MET A 1 103 ? 6.770 3.971 3.749 1.00 98.62 103 MET A N 1
ATOM 822 C CA . MET A 1 103 ? 7.323 3.965 5.107 1.00 98.62 103 MET A CA 1
ATOM 823 C C . MET A 1 103 ? 8.012 2.636 5.430 1.00 98.62 103 MET A C 1
ATOM 825 O O . MET A 1 103 ? 9.116 2.649 5.969 1.00 98.62 103 MET A O 1
ATOM 829 N N . THR A 1 104 ? 7.417 1.497 5.064 1.00 97.62 104 THR A N 1
ATOM 830 C CA . THR A 1 104 ? 8.039 0.176 5.235 1.00 97.62 104 THR A CA 1
ATOM 831 C C . THR A 1 104 ? 9.323 0.062 4.417 1.00 97.62 104 THR A C 1
ATOM 833 O O . THR A 1 104 ? 10.355 -0.323 4.966 1.00 97.62 104 THR A O 1
ATOM 836 N N . TYR A 1 105 ? 9.294 0.476 3.146 1.00 97.19 105 TYR A N 1
ATOM 837 C CA . TYR A 1 105 ? 10.487 0.545 2.301 1.00 97.19 105 TYR A CA 1
ATOM 838 C C . TYR A 1 105 ? 11.596 1.402 2.940 1.00 97.19 105 TYR A C 1
ATOM 840 O O . TYR A 1 105 ? 12.740 0.958 3.031 1.00 97.19 105 TYR A O 1
ATOM 848 N N . ALA A 1 106 ? 11.267 2.599 3.433 1.00 97.06 106 ALA A N 1
ATOM 849 C CA . ALA A 1 106 ? 12.228 3.529 4.026 1.00 97.06 106 ALA A CA 1
ATOM 850 C C . ALA A 1 106 ? 12.712 3.111 5.427 1.00 97.06 106 ALA A C 1
ATOM 852 O O . ALA A 1 106 ? 13.787 3.529 5.860 1.00 97.06 106 ALA A O 1
ATOM 853 N N . GLY A 1 107 ? 11.940 2.290 6.142 1.00 95.88 107 GLY A N 1
ATOM 854 C CA . GLY A 1 107 ? 12.298 1.784 7.466 1.00 95.88 107 GLY A CA 1
ATOM 855 C C . GLY A 1 107 ? 13.442 0.769 7.438 1.00 95.88 107 GLY A C 1
ATOM 856 O O . GLY A 1 107 ? 14.199 0.676 8.406 1.00 95.88 107 GLY A O 1
ATOM 857 N N . ILE A 1 108 ? 13.615 0.043 6.329 1.00 92.25 108 ILE A N 1
ATOM 858 C CA . ILE A 1 108 ? 14.574 -1.066 6.227 1.00 92.25 108 ILE A CA 1
ATOM 859 C C . ILE A 1 108 ? 16.027 -0.634 6.495 1.00 92.25 108 ILE A C 1
ATOM 861 O O . ILE A 1 108 ? 16.635 -1.229 7.383 1.00 92.25 108 ILE A O 1
ATOM 865 N N . PRO A 1 109 ? 16.591 0.420 5.870 1.00 90.56 109 PRO A N 1
ATOM 866 C CA . PRO A 1 109 ? 17.964 0.857 6.157 1.00 90.56 109 PRO A CA 1
ATOM 867 C C . PRO A 1 109 ? 18.201 1.253 7.618 1.00 90.56 109 PRO A C 1
ATOM 869 O O . PRO A 1 109 ? 19.296 1.078 8.156 1.00 90.56 109 PRO A O 1
ATOM 872 N N . VAL A 1 110 ? 17.175 1.806 8.274 1.00 91.81 110 VAL A N 1
ATOM 873 C CA . VAL A 1 110 ? 17.251 2.170 9.691 1.00 91.81 110 VAL A CA 1
ATOM 874 C C . VAL A 1 110 ? 17.315 0.902 10.535 1.00 91.81 110 VAL A C 1
ATOM 876 O O . VAL A 1 110 ? 18.228 0.762 11.349 1.00 91.81 110 VAL A O 1
ATOM 879 N N . LEU A 1 111 ? 16.391 -0.036 10.316 1.00 89.38 111 LEU A N 1
ATOM 880 C CA . LEU A 1 111 ? 16.357 -1.312 11.029 1.00 89.38 111 LEU A CA 1
ATOM 881 C C . LEU A 1 111 ? 17.643 -2.115 10.817 1.00 89.38 111 LEU A C 1
ATOM 883 O O . LEU A 1 111 ? 18.227 -2.574 11.794 1.00 89.38 111 LEU A O 1
ATOM 887 N N . ASP A 1 112 ? 18.128 -2.207 9.582 1.00 85.19 112 ASP A N 1
ATOM 888 C CA . ASP A 1 112 ? 19.370 -2.894 9.222 1.00 85.19 112 ASP A CA 1
ATOM 889 C C . ASP A 1 112 ? 20.572 -2.332 9.998 1.00 85.19 112 ASP A C 1
ATOM 891 O O . ASP A 1 112 ? 21.292 -3.058 10.690 1.00 85.19 112 ASP A O 1
ATOM 895 N N . ARG A 1 113 ? 20.712 -0.999 10.026 1.00 82.69 113 ARG A N 1
ATOM 896 C CA . ARG A 1 113 ? 21.749 -0.317 10.811 1.00 82.69 113 ARG A CA 1
ATOM 897 C C . ARG A 1 113 ? 21.657 -0.632 12.305 1.00 82.69 113 ARG A C 1
ATOM 899 O O . ARG A 1 113 ? 22.696 -0.814 12.948 1.00 82.69 113 ARG A O 1
ATOM 906 N N . TYR A 1 114 ? 20.455 -0.647 12.882 1.00 83.50 114 TYR A N 1
ATOM 907 C CA . TYR A 1 114 ? 20.276 -0.964 14.301 1.00 83.50 114 TYR A CA 1
ATOM 908 C C . TYR A 1 114 ? 20.559 -2.442 14.587 1.00 83.50 114 TYR A C 1
ATOM 910 O O . TYR A 1 114 ? 21.287 -2.740 15.532 1.00 83.50 114 TYR A O 1
ATOM 918 N N . LEU A 1 115 ? 20.073 -3.369 13.763 1.00 77.94 115 LEU A N 1
ATOM 919 C CA . LEU A 1 115 ? 20.281 -4.806 13.945 1.00 77.94 115 LEU A CA 1
ATOM 920 C C . LEU A 1 115 ? 21.756 -5.198 13.769 1.00 77.94 115 LEU A C 1
ATOM 922 O O . LEU A 1 115 ? 22.278 -5.956 14.587 1.00 77.94 115 LEU A O 1
ATOM 926 N N . HIS A 1 116 ? 22.479 -4.595 12.820 1.00 64.94 116 HIS A N 1
ATOM 927 C CA . HIS A 1 116 ? 23.933 -4.754 12.691 1.00 64.94 116 HIS A CA 1
ATOM 928 C C . HIS A 1 116 ? 24.727 -4.130 13.850 1.00 64.94 116 HIS A C 1
ATOM 930 O O . HIS A 1 116 ? 25.771 -4.648 14.238 1.00 64.94 116 HIS A O 1
ATOM 936 N N . ARG A 1 117 ? 24.240 -3.039 14.458 1.00 53.25 117 ARG A N 1
ATOM 937 C CA . ARG A 1 117 ? 24.822 -2.496 15.702 1.00 53.25 117 ARG A CA 1
ATOM 938 C C . ARG A 1 117 ? 24.558 -3.373 16.915 1.00 53.25 117 ARG A C 1
ATOM 940 O O . ARG A 1 117 ? 25.346 -3.372 17.860 1.00 53.25 117 ARG A O 1
ATOM 947 N N . THR A 1 118 ? 23.424 -4.060 16.918 1.00 47.62 118 THR A N 1
ATOM 948 C CA . THR A 1 118 ? 23.042 -4.898 18.043 1.00 47.62 118 THR A CA 1
ATOM 949 C C . THR A 1 118 ? 23.697 -6.267 17.905 1.00 47.62 118 THR A C 1
ATOM 951 O O . THR A 1 118 ? 24.048 -6.812 18.926 1.00 47.62 118 THR A O 1
ATOM 954 N N . SER A 1 119 ? 24.033 -6.799 16.722 1.00 46.78 119 SER A N 1
ATOM 955 C CA . SER A 1 119 ? 24.772 -8.076 16.604 1.00 46.78 119 SER A CA 1
ATOM 956 C C . SER A 1 119 ? 26.193 -8.052 17.193 1.00 46.78 119 SER A C 1
ATOM 958 O O . SER A 1 119 ? 26.674 -9.091 17.639 1.00 46.78 119 SER A O 1
ATOM 960 N N . SER A 1 120 ? 26.837 -6.884 17.308 1.00 45.81 120 SER A N 1
ATOM 961 C CA . SER A 1 120 ? 28.080 -6.736 18.087 1.00 45.81 120 SER A CA 1
ATOM 962 C C . SER A 1 120 ? 27.855 -6.666 19.610 1.00 45.81 120 SER A C 1
ATOM 964 O O . SER A 1 120 ? 28.811 -6.798 20.369 1.00 45.81 120 SER A O 1
ATOM 966 N N . ASN A 1 121 ? 26.601 -6.516 20.065 1.00 44.75 121 ASN A N 1
ATOM 967 C CA . ASN A 1 121 ? 26.189 -6.400 21.474 1.00 44.75 121 ASN A CA 1
ATOM 968 C C . ASN A 1 121 ? 25.108 -7.427 21.925 1.00 44.75 121 ASN A C 1
ATOM 970 O O . ASN A 1 121 ? 24.772 -7.483 23.107 1.00 44.75 121 ASN A O 1
ATOM 974 N N . LEU A 1 122 ? 24.563 -8.258 21.024 1.00 45.88 122 LEU A N 1
ATOM 975 C CA . LEU A 1 122 ? 23.399 -9.146 21.223 1.00 45.88 122 LEU A CA 1
ATOM 976 C C . LEU A 1 122 ? 23.757 -10.490 21.835 1.00 45.88 122 LEU A C 1
ATOM 978 O O . LEU A 1 122 ? 22.859 -11.242 22.196 1.00 45.88 122 LEU A O 1
ATOM 982 N N . THR A 1 123 ? 25.036 -10.773 22.067 1.00 46.47 123 THR A N 1
ATOM 983 C CA . THR A 1 123 ? 25.400 -11.877 22.960 1.00 46.47 123 THR A CA 1
ATOM 984 C C . THR A 1 123 ? 24.953 -11.637 24.408 1.00 46.47 123 THR A C 1
ATOM 986 O O . THR A 1 123 ? 25.182 -12.508 25.241 1.00 46.47 123 THR A O 1
ATOM 989 N N . LYS A 1 124 ? 24.319 -10.496 24.748 1.00 46.62 124 LYS A N 1
ATOM 990 C CA . LYS A 1 124 ? 23.973 -10.175 26.141 1.00 46.62 124 LYS A CA 1
ATOM 991 C C . LYS A 1 124 ? 22.515 -9.834 26.484 1.00 46.62 124 LYS A C 1
ATOM 993 O O . LYS A 1 124 ? 22.261 -9.788 27.684 1.00 46.62 124 LYS A O 1
ATOM 998 N N . SER A 1 125 ? 21.557 -9.599 25.571 1.00 46.38 125 SER A N 1
ATOM 999 C CA . SER A 1 125 ? 20.285 -9.002 26.061 1.00 46.38 125 SER A CA 1
ATOM 1000 C C . SER A 1 125 ? 18.958 -9.160 25.299 1.00 46.38 125 SER A C 1
ATOM 1002 O O . SER A 1 125 ? 17.982 -8.584 25.775 1.00 46.38 125 SER A O 1
ATOM 1004 N N . PHE A 1 126 ? 18.820 -9.938 24.216 1.00 43.94 126 PHE A N 1
ATOM 1005 C CA . PHE A 1 126 ? 17.482 -10.158 23.624 1.00 43.94 126 PHE A CA 1
ATOM 1006 C C . PHE A 1 126 ? 17.241 -11.624 23.216 1.00 43.94 126 PHE A C 1
ATOM 1008 O O . PHE A 1 126 ? 17.828 -12.077 22.232 1.00 43.94 126 PHE A O 1
ATOM 1015 N N . PRO A 1 127 ? 16.406 -12.377 23.958 1.00 44.19 127 PRO A N 1
ATOM 1016 C CA . PRO A 1 127 ? 16.006 -13.726 23.584 1.00 44.19 127 PRO A CA 1
ATOM 1017 C C . PRO A 1 127 ? 14.945 -13.673 22.474 1.00 44.19 127 PRO A C 1
ATOM 1019 O O . PRO A 1 127 ? 13.810 -13.258 22.707 1.00 44.19 127 PRO A O 1
ATOM 1022 N N . LEU A 1 128 ? 15.332 -14.068 21.257 1.00 48.28 128 LEU A N 1
ATOM 1023 C CA . LEU A 1 128 ? 14.436 -14.245 20.100 1.00 48.28 128 LEU A CA 1
ATOM 1024 C C . LEU A 1 128 ? 13.557 -15.509 20.212 1.00 48.28 128 LEU A C 1
ATOM 1026 O O . LEU A 1 128 ? 12.687 -15.722 19.381 1.00 48.28 128 LEU A O 1
ATOM 1030 N N . ASP A 1 129 ? 13.762 -16.329 21.242 1.00 45.06 129 ASP A N 1
ATOM 1031 C CA . ASP A 1 129 ? 13.030 -17.559 21.578 1.00 45.06 129 ASP A CA 1
ATOM 1032 C C . ASP A 1 129 ? 11.665 -17.325 22.254 1.00 45.06 129 ASP A C 1
ATOM 1034 O O . ASP A 1 129 ? 11.010 -18.278 22.674 1.00 45.06 129 ASP A O 1
ATOM 1038 N N . LYS A 1 130 ? 11.225 -16.066 22.373 1.00 38.47 130 LYS A N 1
ATOM 1039 C CA . LYS A 1 130 ? 9.925 -15.692 22.963 1.00 38.47 130 LYS A CA 1
ATOM 1040 C C . LYS A 1 130 ? 8.956 -15.006 21.991 1.00 38.47 130 LYS A C 1
ATOM 1042 O O . LYS A 1 130 ? 8.007 -14.365 22.443 1.00 38.47 130 LYS A O 1
ATOM 1047 N N . LEU A 1 131 ? 9.192 -15.149 20.690 1.00 38.91 131 LEU A N 1
ATOM 1048 C CA . LEU A 1 131 ? 8.201 -14.919 19.633 1.00 38.91 131 LEU A CA 1
ATOM 1049 C C . LEU A 1 131 ? 7.748 -16.272 19.083 1.00 38.91 131 LEU A C 1
ATOM 1051 O O . LEU A 1 131 ? 6.542 -16.389 18.784 1.00 38.91 131 LEU A O 1
#

Sequence (131 aa):
EMRNMAAELGVYHWFEQGHRANQHTPILNQFDRYGQRIDEVQFHPSYHDLMGIGMRYGTHSIAWESSSTTTKHELNPHGHLQHAAAIYLLGQIESGVCCPLSMTYAGIPVLDRYLHRTSSNLTKSFPLDKL